Protein AF-A0A356PEY1-F1 (afdb_monomer_lite)

Foldseek 3Di:
DKKKKKAWQAAWWWKDWQQEIEIDGHGDIDIHDDPIDMDIDGPDPTDIDMDMDDDDDDPVPDDDPDDDVVVSPVRGYYDPPPPPPPPDDD

Secondary structure (DSSP, 8-state):
--EEEEEEEES-EEEEETTEEEEE-TT-EEEE-TT--EEEEESSS-EEEEEEESS---GGG-----SSHHHHHHHSEETT----------

pLDDT: mean 84.93, std 18.09, range [38.22, 98.44]

Radius of gyration: 15.29 Å; chains: 1; bounding box: 38×41×31 Å

Sequence (90 aa):
IRDRVWTITDGEGEFVLDNIIYDVKPGDVLRIPVGAKHGVKATTDLEFIEVQSGNDLVEDDIVRIFMSWDDVEKHCTKAGDKHLKRLNHA

Structure (mmCIF, N/CA/C/O backbone):
data_AF-A0A356PEY1-F1
#
_entry.id   AF-A0A356PEY1-F1
#
loop_
_atom_site.group_PDB
_atom_site.id
_atom_site.type_symbol
_atom_site.label_atom_id
_atom_site.label_alt_id
_atom_site.label_comp_id
_atom_site.label_asym_id
_atom_site.label_entity_id
_atom_site.label_seq_id
_atom_site.pdbx_PDB_ins_code
_atom_site.Cartn_x
_atom_site.Cartn_y
_atom_site.Cartn_z
_atom_site.occupancy
_atom_site.B_iso_or_equiv
_atom_site.auth_seq_id
_atom_site.auth_comp_id
_atom_site.auth_asym_id
_atom_site.auth_atom_id
_atom_site.pdbx_PDB_model_num
ATOM 1 N N . ILE A 1 1 ? 11.404 -5.556 -17.913 1.00 57.12 1 ILE A N 1
ATOM 2 C CA . ILE A 1 1 ? 10.036 -5.099 -17.562 1.00 57.12 1 ILE A CA 1
ATOM 3 C C . ILE A 1 1 ? 9.610 -5.950 -16.376 1.00 57.12 1 ILE A C 1
ATOM 5 O O . ILE A 1 1 ? 9.736 -7.161 -16.489 1.00 57.12 1 ILE A O 1
ATOM 9 N N . ARG A 1 2 ? 9.256 -5.341 -15.240 1.00 72.25 2 ARG A N 1
ATOM 10 C CA . ARG A 1 2 ? 8.866 -6.047 -14.012 1.00 72.25 2 ARG A CA 1
ATOM 11 C C . ARG A 1 2 ? 7.465 -5.626 -13.608 1.00 72.25 2 ARG A C 1
ATOM 13 O O . ARG A 1 2 ? 7.259 -4.438 -13.375 1.00 72.25 2 ARG A O 1
ATOM 20 N N . ASP A 1 3 ? 6.536 -6.561 -13.520 1.00 81.44 3 ASP A N 1
ATOM 21 C CA . ASP A 1 3 ? 5.220 -6.322 -12.941 1.00 81.44 3 ASP A CA 1
ATOM 22 C C . ASP A 1 3 ? 5.145 -6.892 -11.524 1.00 81.44 3 ASP A C 1
ATOM 24 O O . ASP A 1 3 ? 5.778 -7.903 -11.202 1.00 81.44 3 ASP A O 1
ATOM 28 N N . ARG A 1 4 ? 4.388 -6.199 -10.673 1.00 90.06 4 ARG A N 1
ATOM 29 C CA . ARG A 1 4 ? 4.124 -6.614 -9.300 1.00 90.06 4 ARG A CA 1
ATOM 30 C C . ARG A 1 4 ? 2.633 -6.687 -9.055 1.00 90.06 4 ARG A C 1
ATOM 32 O O . ARG A 1 4 ? 1.861 -5.861 -9.552 1.00 90.06 4 ARG A O 1
ATOM 39 N N . VAL A 1 5 ? 2.253 -7.665 -8.253 1.00 94.94 5 VAL A N 1
ATOM 40 C CA . VAL A 1 5 ? 0.907 -7.807 -7.721 1.00 94.94 5 VAL A CA 1
ATOM 41 C C . VAL A 1 5 ? 1.018 -7.925 -6.213 1.00 94.94 5 VAL A C 1
ATOM 43 O O . VAL A 1 5 ? 1.726 -8.797 -5.717 1.00 94.94 5 VAL A O 1
ATOM 46 N N . TRP A 1 6 ? 0.329 -7.048 -5.494 1.00 97.25 6 TRP A N 1
ATOM 47 C CA . TRP A 1 6 ? 0.158 -7.159 -4.051 1.00 97.25 6 TRP A CA 1
ATOM 48 C C . TRP A 1 6 ? -1.246 -7.667 -3.757 1.00 97.25 6 TRP A C 1
ATOM 50 O O . TRP A 1 6 ? -2.214 -7.166 -4.324 1.00 97.25 6 TRP A O 1
ATOM 60 N N . THR A 1 7 ? -1.361 -8.668 -2.894 1.00 97.94 7 THR A N 1
ATOM 61 C CA . THR A 1 7 ? -2.653 -9.175 -2.413 1.00 97.94 7 THR A CA 1
ATOM 62 C C . THR A 1 7 ? -2.736 -8.931 -0.921 1.00 97.94 7 THR A C 1
ATOM 64 O O . THR A 1 7 ? -1.916 -9.478 -0.187 1.00 97.94 7 THR A O 1
ATOM 67 N N . ILE A 1 8 ? -3.698 -8.123 -0.480 1.00 98.31 8 ILE A N 1
ATOM 68 C CA . ILE A 1 8 ? -3.900 -7.855 0.947 1.00 98.31 8 ILE A CA 1
ATOM 69 C C . ILE A 1 8 ? -4.543 -9.085 1.587 1.00 98.31 8 ILE A C 1
ATOM 71 O O . ILE A 1 8 ? -5.602 -9.540 1.144 1.00 98.31 8 ILE A O 1
ATOM 75 N N . THR A 1 9 ? -3.892 -9.640 2.606 1.00 98.19 9 THR A N 1
ATOM 76 C CA . THR A 1 9 ? -4.327 -10.870 3.281 1.00 98.19 9 THR A CA 1
ATOM 77 C C . THR A 1 9 ? -4.975 -10.604 4.628 1.00 98.19 9 THR A C 1
ATOM 79 O O . THR A 1 9 ? -5.886 -11.345 4.987 1.00 98.19 9 THR A O 1
ATOM 82 N N . ASP A 1 10 ? -4.556 -9.552 5.331 1.00 98.38 10 ASP A N 1
ATOM 83 C CA . ASP A 1 10 ? -5.155 -9.125 6.595 1.00 98.38 10 ASP A CA 1
ATOM 84 C C . ASP A 1 10 ? -4.946 -7.622 6.829 1.00 98.38 10 ASP A C 1
ATOM 86 O O . ASP A 1 10 ? -4.036 -7.025 6.251 1.00 98.38 10 ASP A O 1
ATOM 90 N N . GLY A 1 11 ? -5.790 -7.018 7.666 1.00 98.00 11 GLY A N 1
ATOM 91 C CA . GLY A 1 11 ? -5.702 -5.601 8.016 1.00 98.00 11 GLY A CA 1
ATOM 92 C C . GLY A 1 11 ? -6.175 -4.609 6.954 1.00 98.00 11 GLY A C 1
ATOM 93 O O . GLY A 1 11 ? -6.633 -4.967 5.870 1.00 98.00 11 GLY A O 1
ATOM 94 N N . GLU A 1 12 ? -6.065 -3.327 7.292 1.00 98.00 12 GLU A N 1
ATOM 95 C CA . GLU A 1 12 ? -6.486 -2.190 6.477 1.00 98.00 12 GLU A CA 1
ATOM 96 C C . GLU A 1 12 ? -5.365 -1.151 6.351 1.00 98.00 12 GLU A C 1
ATOM 98 O O . GLU A 1 12 ? -4.471 -1.034 7.202 1.00 98.00 12 GLU A O 1
ATOM 103 N N . GLY A 1 13 ? -5.410 -0.376 5.270 1.00 97.38 13 GLY A N 1
ATOM 104 C CA . GLY A 1 13 ? -4.447 0.688 5.040 1.00 97.38 13 GLY A CA 1
ATOM 105 C C . GLY A 1 13 ? -4.797 1.598 3.876 1.00 97.38 13 GLY A C 1
ATOM 106 O O . GLY A 1 13 ? -5.840 1.479 3.240 1.00 97.38 13 GLY A O 1
ATOM 107 N N . GLU A 1 14 ? -3.873 2.502 3.587 1.00 97.62 14 GLU A N 1
ATOM 108 C CA . GLU A 1 14 ? -3.915 3.416 2.458 1.00 97.62 14 GLU A CA 1
ATOM 109 C C . GLU A 1 14 ? -2.819 3.020 1.466 1.00 97.62 14 GLU A C 1
ATOM 111 O O . GLU A 1 14 ? -1.640 2.956 1.815 1.00 97.62 14 GLU A O 1
ATOM 116 N N . PHE A 1 15 ? -3.185 2.774 0.217 1.00 97.50 15 PHE A N 1
ATOM 117 C CA . PHE A 1 15 ? -2.270 2.440 -0.865 1.00 97.50 15 PHE A CA 1
ATOM 118 C C . PHE A 1 15 ? -2.243 3.564 -1.892 1.00 97.50 15 PHE A C 1
ATOM 120 O O . PHE A 1 15 ? -3.278 3.941 -2.429 1.00 97.50 15 PHE A O 1
ATOM 127 N N . VAL A 1 16 ? -1.064 4.087 -2.213 1.00 97.19 16 VAL A N 1
ATOM 128 C CA . VAL A 1 16 ? -0.908 5.060 -3.294 1.00 97.19 16 VAL A CA 1
ATOM 129 C C . VAL A 1 16 ? -0.474 4.364 -4.581 1.00 97.19 16 VAL A C 1
ATOM 131 O O . VAL A 1 16 ? 0.430 3.533 -4.559 1.00 97.19 16 VAL A O 1
ATOM 134 N N . LEU A 1 17 ? -1.085 4.738 -5.706 1.00 95.94 17 LEU A N 1
ATOM 135 C CA . LEU A 1 17 ? -0.655 4.387 -7.058 1.00 95.94 17 LEU A CA 1
ATOM 136 C C . LEU A 1 17 ? -0.775 5.610 -7.971 1.00 95.94 17 LEU A C 1
ATOM 138 O O . LEU A 1 17 ? -1.859 6.169 -8.123 1.00 95.94 17 LEU A O 1
ATOM 142 N N . ASP A 1 18 ? 0.346 6.038 -8.554 1.00 94.44 18 ASP A N 1
ATOM 143 C CA . ASP A 1 18 ? 0.449 7.182 -9.472 1.00 94.44 18 ASP A CA 1
ATOM 144 C C . ASP A 1 18 ? -0.288 8.442 -8.979 1.00 94.44 18 ASP A C 1
ATOM 146 O O . ASP A 1 18 ? -1.010 9.124 -9.707 1.00 94.44 18 ASP A O 1
ATOM 150 N N . ASN A 1 19 ? -0.027 8.785 -7.715 1.00 94.38 19 ASN A N 1
ATOM 151 C CA . ASN A 1 19 ? -0.570 9.938 -6.988 1.00 94.38 19 ASN A CA 1
ATOM 152 C C . ASN A 1 19 ? -2.055 9.838 -6.599 1.00 94.38 19 ASN A C 1
ATOM 154 O O . ASN A 1 19 ? -2.638 10.834 -6.170 1.00 94.38 19 ASN A O 1
ATOM 158 N N . ILE A 1 20 ? -2.667 8.660 -6.711 1.00 95.56 20 ILE A N 1
ATOM 159 C CA . ILE A 1 20 ? -4.015 8.401 -6.200 1.00 95.56 20 ILE A CA 1
ATOM 160 C C . 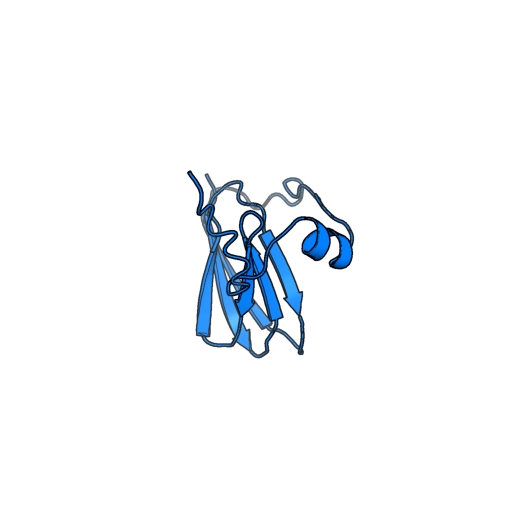ILE A 1 20 ? -3.905 7.474 -4.993 1.00 95.56 20 ILE A C 1
ATOM 162 O O . ILE A 1 20 ? -3.292 6.417 -5.096 1.00 95.56 20 ILE A O 1
ATOM 166 N N . ILE A 1 21 ? -4.476 7.876 -3.861 1.00 96.88 21 ILE A N 1
ATOM 167 C CA . ILE A 1 21 ? -4.529 7.091 -2.624 1.00 96.88 21 ILE A CA 1
ATOM 168 C C . ILE A 1 21 ? -5.849 6.322 -2.590 1.00 96.88 21 ILE A C 1
ATOM 170 O O . ILE A 1 21 ? -6.908 6.917 -2.750 1.00 96.88 21 ILE A O 1
ATOM 174 N N . TYR A 1 22 ? -5.793 5.023 -2.354 1.00 96.44 22 TYR A N 1
ATOM 175 C CA . TYR A 1 22 ? -6.927 4.119 -2.228 1.00 96.44 22 TYR A CA 1
ATOM 176 C C . TYR A 1 22 ? -6.936 3.535 -0.821 1.00 96.44 22 TYR A C 1
ATOM 178 O O . TYR A 1 22 ? -5.876 3.187 -0.304 1.00 96.44 22 TYR A O 1
ATOM 186 N N . ASP A 1 23 ? -8.113 3.375 -0.230 1.00 97.19 23 ASP A N 1
ATOM 187 C CA . ASP A 1 23 ? -8.246 2.522 0.948 1.00 97.19 23 ASP A CA 1
ATOM 188 C C . ASP A 1 23 ? -8.172 1.057 0.498 1.00 97.19 23 ASP A C 1
ATOM 190 O O . ASP A 1 23 ? -8.747 0.694 -0.534 1.00 97.19 23 ASP A O 1
ATOM 194 N N . VAL A 1 24 ? -7.456 0.229 1.256 1.00 97.81 24 VAL A N 1
ATOM 195 C CA . VAL A 1 24 ? -7.268 -1.197 0.969 1.00 97.81 24 VAL A CA 1
ATOM 196 C C . VAL A 1 24 ? -7.617 -2.057 2.174 1.00 97.81 24 VAL A C 1
ATOM 198 O O . VAL A 1 24 ? -7.442 -1.643 3.321 1.00 97.81 24 VAL A O 1
ATOM 201 N N . LYS A 1 25 ? -8.112 -3.263 1.901 1.00 98.12 25 LYS A N 1
ATOM 202 C CA . LYS A 1 25 ? -8.589 -4.234 2.893 1.00 98.12 25 LYS A CA 1
ATOM 203 C C . LYS A 1 25 ? -8.348 -5.676 2.424 1.00 98.12 25 LYS A C 1
ATOM 205 O O . LYS A 1 25 ? -8.003 -5.887 1.256 1.00 98.12 25 LYS A O 1
ATOM 210 N N . PRO A 1 26 ? -8.587 -6.694 3.272 1.00 98.44 26 PRO A N 1
ATOM 211 C CA . PRO A 1 26 ? -8.327 -8.080 2.907 1.00 98.44 26 PRO A CA 1
ATOM 212 C C . PRO A 1 26 ? -9.143 -8.512 1.685 1.00 98.44 26 PRO A C 1
ATOM 214 O O . PRO A 1 26 ? -10.346 -8.251 1.590 1.00 98.44 26 PRO A O 1
ATOM 217 N N . GLY A 1 27 ? -8.476 -9.191 0.753 1.00 97.19 27 GLY A N 1
ATOM 218 C CA . GLY A 1 27 ? -9.043 -9.619 -0.526 1.00 97.19 27 GLY A CA 1
ATOM 219 C C . GLY A 1 27 ? -8.812 -8.649 -1.689 1.00 97.19 27 GLY A C 1
ATOM 220 O O . GLY A 1 27 ? -9.060 -9.032 -2.834 1.00 97.19 27 GLY A O 1
ATOM 221 N N . ASP A 1 28 ? -8.305 -7.439 -1.438 1.00 97.69 28 ASP A N 1
ATOM 222 C CA . ASP A 1 28 ? -7.923 -6.521 -2.510 1.00 97.69 28 ASP A CA 1
ATOM 223 C C . ASP A 1 28 ? -6.654 -6.997 -3.232 1.00 97.69 28 ASP A C 1
ATOM 225 O O . ASP A 1 28 ? -5.685 -7.458 -2.620 1.00 97.69 28 ASP A O 1
ATOM 229 N N . VAL A 1 29 ? -6.656 -6.852 -4.561 1.00 97.44 29 VAL A N 1
ATOM 230 C CA . VAL A 1 29 ? -5.536 -7.211 -5.441 1.00 97.44 29 VAL A CA 1
ATOM 231 C C . VAL A 1 29 ? -5.059 -5.964 -6.177 1.00 97.44 29 VAL A C 1
ATOM 233 O O . VAL A 1 29 ? -5.755 -5.416 -7.034 1.00 97.44 29 VAL A O 1
ATOM 236 N N . LEU A 1 30 ? -3.847 -5.527 -5.858 1.00 96.00 30 LEU A N 1
ATOM 237 C CA . LEU A 1 30 ? -3.235 -4.301 -6.350 1.00 96.00 30 LEU A CA 1
ATOM 238 C C . LEU A 1 30 ? -2.221 -4.652 -7.435 1.00 96.00 30 LEU A C 1
ATOM 240 O O . LEU A 1 30 ? -1.184 -5.259 -7.169 1.00 96.00 30 LEU A O 1
ATOM 244 N N . ARG A 1 31 ? -2.504 -4.262 -8.677 1.00 94.56 31 ARG A N 1
ATOM 245 C CA . ARG A 1 31 ? -1.557 -4.423 -9.784 1.00 94.56 31 ARG A CA 1
ATOM 246 C C . ARG A 1 31 ? -0.706 -3.169 -9.907 1.00 94.56 31 ARG A C 1
ATOM 248 O O . ARG A 1 31 ? -1.241 -2.091 -10.140 1.00 94.56 31 ARG A O 1
ATOM 255 N N . ILE A 1 32 ? 0.608 -3.325 -9.805 1.00 93.25 32 ILE A N 1
ATOM 256 C CA . ILE A 1 32 ? 1.582 -2.234 -9.852 1.00 93.25 32 ILE A CA 1
ATOM 257 C C . ILE A 1 32 ? 2.348 -2.333 -11.179 1.00 93.25 32 ILE A C 1
ATOM 259 O O . ILE A 1 32 ? 3.183 -3.232 -11.346 1.00 93.25 32 ILE A O 1
ATOM 263 N N . PRO A 1 33 ? 2.064 -1.444 -12.150 1.00 89.88 33 PRO A N 1
ATOM 264 C CA . PRO A 1 33 ? 2.788 -1.399 -13.411 1.00 89.88 33 PRO A CA 1
ATOM 265 C C . PRO A 1 33 ? 4.259 -1.023 -13.235 1.00 89.88 33 PRO A C 1
ATOM 267 O O . PRO A 1 33 ? 4.685 -0.438 -12.237 1.00 89.88 33 PRO A O 1
ATOM 270 N N . VAL A 1 34 ? 5.043 -1.311 -14.269 1.00 87.06 34 VAL A N 1
ATOM 271 C CA . VAL A 1 34 ? 6.469 -0.979 -14.302 1.00 87.06 34 VAL A CA 1
ATOM 272 C C . VAL A 1 34 ? 6.638 0.536 -14.248 1.00 87.06 34 VAL A C 1
ATOM 274 O O . VAL A 1 34 ? 6.058 1.251 -15.060 1.00 87.06 34 VAL A O 1
ATOM 277 N N . GLY A 1 35 ? 7.454 1.018 -13.312 1.00 85.94 35 GLY A N 1
ATOM 278 C CA . GLY A 1 35 ? 7.725 2.449 -13.145 1.00 85.94 35 GLY A CA 1
ATOM 279 C C . GLY A 1 35 ? 6.623 3.234 -12.428 1.00 85.94 35 GLY A C 1
ATOM 280 O O . GLY A 1 35 ? 6.793 4.436 -12.233 1.00 85.94 35 GLY A O 1
ATOM 281 N N . ALA A 1 36 ? 5.533 2.583 -12.009 1.00 90.88 36 ALA A N 1
ATOM 282 C CA . ALA A 1 36 ? 4.475 3.241 -11.254 1.00 90.88 36 ALA A CA 1
ATOM 283 C C . ALA A 1 36 ? 4.960 3.642 -9.855 1.00 90.88 36 ALA A C 1
ATOM 285 O O . ALA A 1 36 ? 5.621 2.866 -9.148 1.00 90.88 36 ALA A O 1
ATOM 286 N N . LYS A 1 37 ? 4.600 4.856 -9.438 1.00 92.75 37 LYS A N 1
ATOM 287 C CA . LYS A 1 37 ? 4.879 5.341 -8.083 1.00 92.75 37 LYS A CA 1
ATOM 288 C C . LYS A 1 37 ? 3.872 4.701 -7.148 1.00 92.75 37 LYS A C 1
ATOM 290 O O . LYS A 1 37 ? 2.673 4.851 -7.365 1.00 92.75 37 LYS A O 1
ATOM 295 N N . HIS A 1 38 ? 4.344 4.002 -6.130 1.00 94.69 38 HIS A N 1
ATOM 296 C CA . HIS A 1 38 ? 3.465 3.307 -5.203 1.00 94.69 38 HIS A CA 1
ATOM 297 C C . HIS A 1 38 ? 4.052 3.275 -3.796 1.00 94.69 38 HIS A C 1
ATOM 299 O O . HIS A 1 38 ? 5.251 3.480 -3.602 1.00 94.69 38 HIS A O 1
ATOM 305 N N . GLY A 1 39 ? 3.183 3.041 -2.824 1.00 95.00 39 GLY A N 1
ATOM 306 C CA . GLY A 1 39 ? 3.517 2.947 -1.411 1.00 95.00 39 GLY A CA 1
ATOM 307 C C . GLY A 1 39 ? 2.279 2.566 -0.613 1.00 95.00 39 GLY A C 1
ATOM 308 O O . GLY A 1 39 ? 1.159 2.716 -1.099 1.00 95.00 39 GLY A O 1
ATOM 309 N N . VAL A 1 40 ? 2.474 2.069 0.601 1.00 96.50 40 VAL A N 1
ATOM 310 C CA . VAL A 1 40 ? 1.375 1.689 1.488 1.00 96.50 40 VAL A CA 1
ATOM 311 C C . VAL A 1 40 ? 1.632 2.203 2.895 1.00 96.50 40 VAL A C 1
ATOM 313 O O . VAL A 1 40 ? 2.770 2.189 3.369 1.00 96.50 40 VAL A O 1
ATOM 316 N N . LYS A 1 41 ? 0.572 2.659 3.553 1.00 96.81 41 LYS A N 1
ATOM 317 C CA . LYS A 1 41 ? 0.537 2.979 4.976 1.00 96.81 41 LYS A CA 1
ATOM 318 C C . LYS A 1 41 ? -0.513 2.110 5.637 1.00 96.81 41 LYS A C 1
ATOM 320 O O . LYS A 1 41 ? -1.685 2.154 5.286 1.00 96.81 41 LYS A O 1
ATOM 325 N N . ALA A 1 42 ? -0.074 1.352 6.622 1.00 97.69 42 ALA A N 1
ATOM 326 C CA . ALA A 1 42 ? -0.927 0.582 7.506 1.00 97.69 42 ALA A CA 1
ATOM 327 C C . ALA A 1 42 ? -1.782 1.513 8.391 1.00 97.69 42 ALA A C 1
ATOM 329 O O . ALA A 1 42 ? -1.242 2.422 9.029 1.00 97.69 42 ALA A O 1
ATOM 330 N N . THR A 1 43 ? -3.101 1.301 8.437 1.00 97.19 43 THR A N 1
ATOM 331 C CA . THR A 1 43 ? -3.999 1.918 9.438 1.00 97.19 43 THR A CA 1
ATOM 332 C C . THR A 1 43 ? -4.304 0.952 10.581 1.00 97.19 43 THR A C 1
ATOM 334 O O . THR A 1 43 ? -4.520 1.391 11.711 1.00 97.19 43 THR A O 1
ATOM 337 N N . THR A 1 44 ? -4.262 -0.353 10.309 1.00 97.88 44 THR A N 1
ATOM 338 C CA . THR A 1 44 ? -4.184 -1.438 11.299 1.00 97.88 44 THR A CA 1
ATOM 339 C C . THR A 1 44 ? -2.930 -2.274 11.045 1.00 97.88 44 THR A C 1
ATOM 341 O O . THR A 1 44 ? -2.173 -1.962 10.134 1.00 97.88 44 THR A O 1
ATOM 344 N N . ASP A 1 45 ? -2.701 -3.341 11.813 1.00 98.00 45 ASP A N 1
ATOM 345 C CA . ASP A 1 45 ? -1.685 -4.336 11.440 1.00 98.00 45 ASP A CA 1
ATOM 346 C C . ASP A 1 45 ? -2.044 -4.907 10.059 1.00 98.00 45 ASP A C 1
ATOM 348 O O . ASP A 1 45 ? -3.151 -5.418 9.905 1.00 98.00 45 ASP A O 1
ATOM 352 N N . LEU A 1 46 ? -1.198 -4.675 9.050 1.00 98.19 46 LEU A N 1
ATOM 353 C CA . LEU A 1 46 ? -1.501 -4.889 7.631 1.00 98.19 46 LEU A CA 1
ATOM 354 C C . LEU A 1 46 ? -0.547 -5.934 7.062 1.00 98.19 46 LEU A C 1
ATOM 356 O O . LEU A 1 46 ? 0.668 -5.727 7.033 1.00 98.19 46 LEU A O 1
ATOM 360 N N . GLU A 1 47 ? -1.114 -7.005 6.520 1.00 98.12 47 GLU A N 1
ATOM 361 C CA . GLU A 1 47 ? -0.375 -8.080 5.874 1.00 98.12 47 GLU A CA 1
ATOM 362 C C . GLU A 1 47 ? -0.732 -8.163 4.391 1.00 98.12 47 GLU A C 1
ATOM 364 O O . GLU A 1 47 ? -1.897 -8.073 3.991 1.00 98.12 47 GLU A O 1
ATOM 369 N N . PHE A 1 48 ? 0.279 -8.369 3.551 1.00 97.75 48 PHE A N 1
ATOM 370 C CA . PHE A 1 48 ? 0.074 -8.596 2.130 1.00 97.75 48 PHE A CA 1
ATOM 371 C C . PHE A 1 48 ? 1.158 -9.490 1.537 1.00 97.75 48 PHE A C 1
ATOM 373 O O . PHE A 1 48 ? 2.281 -9.576 2.034 1.00 97.75 48 PHE A O 1
ATOM 380 N N . ILE A 1 49 ? 0.813 -10.138 0.429 1.00 96.88 49 ILE A N 1
ATOM 381 C CA . ILE A 1 49 ? 1.727 -10.959 -0.361 1.00 96.88 49 ILE A CA 1
ATOM 382 C C . ILE A 1 49 ? 2.122 -10.178 -1.608 1.00 96.88 49 ILE A C 1
ATOM 384 O O . ILE A 1 49 ? 1.255 -9.797 -2.396 1.00 96.88 49 ILE A O 1
ATOM 388 N N . GLU A 1 50 ? 3.423 -9.993 -1.823 1.00 94.12 50 GLU A N 1
ATOM 389 C CA . GLU A 1 50 ? 3.968 -9.505 -3.089 1.00 94.12 50 GLU A CA 1
ATOM 390 C C . GLU A 1 50 ? 4.351 -10.676 -3.999 1.00 94.12 50 GLU A C 1
ATOM 392 O O . GLU A 1 50 ? 5.168 -11.526 -3.645 1.00 94.12 50 GLU A O 1
ATOM 397 N N . VAL A 1 51 ? 3.795 -10.685 -5.209 1.00 92.81 51 VAL A N 1
ATOM 398 C CA . VAL A 1 51 ? 4.245 -11.537 -6.310 1.00 92.81 51 VAL A CA 1
ATOM 399 C C . VAL A 1 51 ? 4.869 -10.645 -7.374 1.00 92.81 51 VAL A C 1
ATOM 401 O O . VAL A 1 51 ? 4.203 -9.772 -7.935 1.00 92.81 51 VAL A O 1
ATOM 404 N N . GLN A 1 52 ? 6.146 -10.875 -7.669 1.00 87.50 52 GLN A N 1
ATOM 405 C CA . GLN A 1 52 ? 6.894 -10.150 -8.692 1.00 87.50 52 GLN A CA 1
ATOM 406 C C . GLN A 1 52 ? 7.308 -11.092 -9.824 1.00 87.50 52 GLN A C 1
ATOM 408 O O . GLN A 1 52 ? 7.854 -12.165 -9.572 1.00 87.50 52 GLN A O 1
ATOM 413 N N . SER A 1 53 ? 7.122 -10.653 -11.071 1.00 84.38 53 SER A N 1
ATOM 414 C CA . SER A 1 53 ? 7.591 -11.370 -12.262 1.00 84.38 53 SER A CA 1
ATOM 415 C C . SER A 1 53 ? 8.673 -10.563 -12.989 1.00 84.38 53 SER A C 1
ATOM 417 O O . SER A 1 53 ? 8.497 -9.382 -13.289 1.00 84.38 53 SER A O 1
ATOM 419 N N . GLY A 1 54 ? 9.827 -11.179 -13.265 1.00 78.75 54 GLY A N 1
ATOM 420 C CA . GLY A 1 54 ? 10.956 -10.526 -13.937 1.00 78.75 54 GLY A CA 1
ATOM 421 C C . GLY A 1 54 ? 12.302 -11.188 -13.635 1.00 78.75 54 GLY A C 1
ATOM 422 O O . GLY A 1 54 ? 12.382 -12.065 -12.784 1.00 78.75 54 GLY A O 1
ATOM 423 N N . ASN A 1 55 ? 13.354 -10.784 -14.356 1.00 62.34 55 ASN A N 1
ATOM 424 C CA . ASN A 1 55 ? 14.545 -11.627 -14.498 1.00 62.34 55 ASN A CA 1
ATOM 425 C C . ASN A 1 55 ? 15.623 -11.494 -13.405 1.00 62.34 55 ASN A C 1
ATOM 427 O O . ASN A 1 55 ? 16.488 -12.350 -13.385 1.00 62.34 55 ASN A O 1
ATOM 431 N N . ASP A 1 56 ? 15.565 -10.514 -12.491 1.00 64.44 56 ASP A N 1
ATOM 432 C CA . ASP A 1 56 ? 16.534 -10.381 -11.383 1.00 64.44 56 ASP A CA 1
ATOM 433 C C . ASP A 1 56 ? 15.936 -9.610 -10.188 1.00 64.44 56 ASP A C 1
ATOM 435 O O . ASP A 1 56 ? 15.273 -8.582 -10.388 1.00 64.44 56 ASP A O 1
ATOM 439 N N . LEU A 1 57 ? 16.194 -10.084 -8.959 1.00 60.19 57 LEU A N 1
ATOM 440 C CA . LEU A 1 57 ? 15.913 -9.402 -7.686 1.00 60.19 57 LEU A CA 1
ATOM 441 C C . LEU A 1 57 ? 17.155 -8.594 -7.276 1.00 60.19 57 LEU A C 1
ATOM 443 O O . LEU A 1 57 ? 18.071 -9.137 -6.666 1.00 60.19 57 LEU A O 1
ATOM 447 N N . VAL A 1 58 ? 17.212 -7.314 -7.642 1.00 62.19 58 VAL A N 1
ATOM 448 C CA .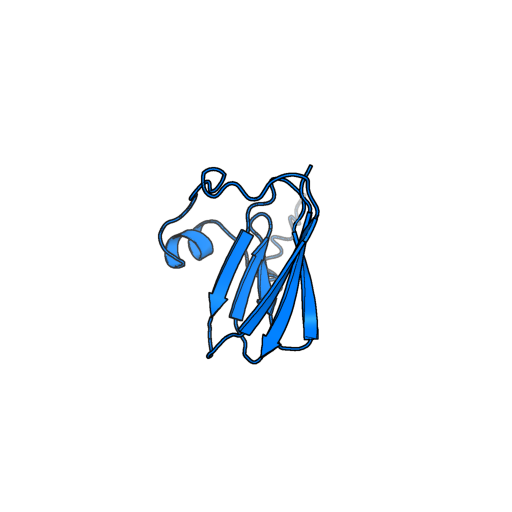 VAL A 1 58 ? 18.308 -6.415 -7.244 1.00 62.19 58 VAL A CA 1
ATOM 449 C C . VAL A 1 58 ? 17.727 -5.325 -6.346 1.00 62.19 58 VAL A C 1
ATOM 451 O O . VAL A 1 58 ? 16.810 -4.617 -6.758 1.00 62.19 58 VAL A O 1
ATOM 454 N N . GLU A 1 59 ? 18.228 -5.212 -5.113 1.00 56.25 59 GLU A N 1
ATOM 455 C CA . GLU A 1 59 ? 17.729 -4.256 -4.106 1.00 56.25 59 GLU A CA 1
ATOM 456 C C . GLU A 1 59 ? 18.026 -2.782 -4.451 1.00 56.25 59 GLU A C 1
ATOM 458 O O . GLU A 1 59 ? 17.349 -1.885 -3.946 1.00 56.25 59 GLU A O 1
ATOM 463 N N . ASP A 1 60 ? 18.975 -2.517 -5.356 1.00 56.97 60 ASP A N 1
ATOM 464 C CA . ASP A 1 60 ? 19.393 -1.160 -5.749 1.00 56.97 60 ASP A CA 1
ATOM 465 C C . ASP A 1 60 ? 18.383 -0.406 -6.643 1.00 56.97 60 ASP A C 1
ATOM 467 O O . ASP A 1 60 ? 18.598 0.758 -6.979 1.00 56.97 60 ASP A O 1
ATOM 471 N N . ASP A 1 61 ? 17.245 -1.012 -6.997 1.00 65.56 61 ASP A N 1
ATOM 472 C CA . ASP A 1 61 ? 16.232 -0.415 -7.887 1.00 65.56 61 ASP A CA 1
ATOM 473 C C . ASP A 1 61 ? 15.129 0.384 -7.151 1.00 65.56 61 ASP A C 1
ATOM 475 O O . ASP A 1 61 ? 14.049 0.636 -7.700 1.00 65.56 61 ASP A O 1
ATOM 479 N N . ILE A 1 62 ? 15.362 0.797 -5.900 1.00 75.44 62 ILE A N 1
ATOM 480 C CA . ILE A 1 62 ? 14.383 1.558 -5.104 1.00 75.44 62 ILE A CA 1
ATOM 481 C C . ILE A 1 62 ? 14.650 3.064 -5.198 1.00 75.44 62 ILE A C 1
ATOM 483 O O . ILE A 1 62 ? 15.548 3.607 -4.553 1.00 75.44 62 ILE A O 1
ATOM 487 N N . VAL A 1 63 ? 13.785 3.777 -5.924 1.00 83.94 63 VAL A N 1
ATOM 488 C CA . VAL A 1 63 ? 13.751 5.248 -5.922 1.00 83.94 63 VAL A CA 1
ATOM 489 C C . VAL A 1 63 ? 12.791 5.734 -4.837 1.00 83.94 63 VAL A C 1
ATOM 491 O O . VAL A 1 63 ? 11.574 5.600 -4.961 1.00 83.94 63 VAL A O 1
ATOM 494 N N . ARG A 1 64 ? 13.334 6.330 -3.770 1.00 88.38 64 ARG A N 1
ATOM 495 C CA . ARG A 1 64 ? 12.534 6.968 -2.712 1.00 88.38 64 ARG A CA 1
ATOM 496 C C . ARG A 1 64 ? 12.133 8.377 -3.144 1.00 88.38 64 ARG A C 1
ATOM 498 O O . ARG A 1 64 ? 12.995 9.218 -3.375 1.00 88.38 64 ARG A O 1
ATOM 505 N N . ILE A 1 65 ? 10.829 8.618 -3.257 1.00 90.44 65 ILE A N 1
ATOM 506 C CA . ILE A 1 65 ? 10.267 9.914 -3.681 1.00 90.44 65 ILE A CA 1
ATOM 507 C C . ILE A 1 65 ? 9.907 10.770 -2.464 1.00 90.44 65 ILE A C 1
ATOM 509 O O . ILE A 1 65 ? 10.223 11.955 -2.426 1.00 90.44 65 ILE A O 1
ATOM 513 N N . PHE A 1 66 ? 9.280 10.153 -1.462 1.00 91.38 66 PHE A N 1
ATOM 514 C CA . PHE A 1 66 ? 8.876 10.789 -0.213 1.00 91.38 66 PHE A CA 1
ATOM 515 C C . PHE A 1 66 ? 9.374 9.963 0.972 1.00 91.38 66 PHE A C 1
ATOM 517 O O . PHE A 1 66 ? 9.474 8.739 0.881 1.00 91.38 66 PHE A O 1
ATOM 524 N N . MET A 1 67 ? 9.694 10.642 2.074 1.00 90.38 67 MET A N 1
ATOM 525 C CA . MET A 1 67 ? 10.189 10.011 3.305 1.00 90.38 67 MET A CA 1
ATOM 526 C C . MET A 1 67 ? 9.110 9.887 4.385 1.00 90.38 67 MET A C 1
ATOM 528 O O . MET A 1 67 ? 9.288 9.134 5.338 1.00 90.38 67 MET A O 1
ATOM 532 N N . SER A 1 68 ? 8.005 10.622 4.246 1.00 94.25 68 SER A N 1
ATOM 533 C CA . SER A 1 68 ? 6.883 10.632 5.182 1.00 94.25 68 SER A CA 1
ATOM 534 C C . SER A 1 68 ? 5.564 10.448 4.439 1.00 94.25 68 SER A C 1
ATOM 536 O O . SER A 1 68 ? 5.446 10.817 3.267 1.00 94.25 68 SER A O 1
ATOM 538 N N . TRP A 1 69 ? 4.562 9.895 5.123 1.00 94.75 69 TRP A N 1
ATOM 539 C CA . TRP A 1 69 ? 3.222 9.803 4.548 1.00 94.75 69 TRP A CA 1
ATOM 540 C C . TRP A 1 69 ? 2.532 11.168 4.450 1.00 94.75 69 TRP A C 1
ATOM 542 O O . TRP A 1 69 ? 1.796 11.406 3.500 1.00 94.75 69 TRP A O 1
ATOM 552 N N . ASP A 1 70 ? 2.846 12.107 5.345 1.00 95.06 70 ASP A N 1
ATOM 553 C CA . ASP A 1 70 ? 2.358 13.490 5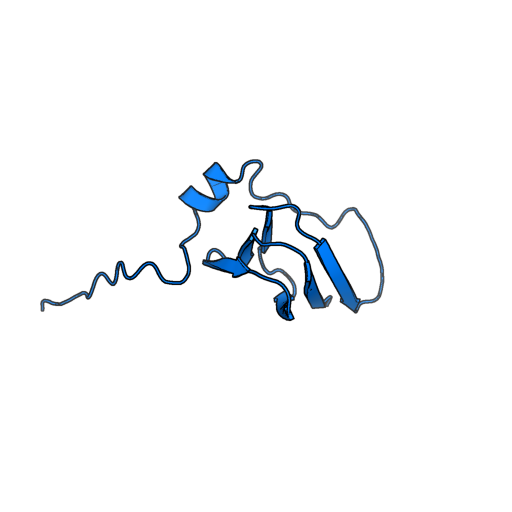.263 1.00 95.06 70 ASP A CA 1
ATOM 554 C C . ASP A 1 70 ? 2.734 14.147 3.926 1.00 95.06 70 ASP A C 1
ATOM 556 O O . ASP A 1 70 ? 1.965 14.927 3.364 1.00 95.06 70 ASP A O 1
ATOM 560 N N . ASP A 1 71 ? 3.919 13.843 3.387 1.00 94.69 71 ASP A N 1
ATOM 561 C CA . ASP A 1 71 ? 4.319 14.330 2.067 1.00 94.69 71 ASP A CA 1
ATOM 562 C C . ASP A 1 71 ? 3.553 13.628 0.944 1.00 94.69 71 ASP A C 1
ATOM 564 O O . ASP A 1 71 ? 3.207 14.275 -0.044 1.00 94.69 71 ASP A O 1
ATOM 568 N N . VAL A 1 72 ? 3.228 12.341 1.099 1.00 94.50 72 VAL A N 1
ATOM 569 C CA . VAL A 1 72 ? 2.364 11.615 0.156 1.00 94.50 72 VAL A CA 1
ATOM 570 C C . VAL A 1 72 ? 0.984 12.270 0.111 1.00 94.50 72 VAL A C 1
ATOM 572 O O . VAL A 1 72 ? 0.529 12.628 -0.971 1.00 94.50 72 VAL A O 1
ATOM 575 N N . GLU A 1 73 ? 0.355 12.514 1.261 1.00 93.44 73 GLU A N 1
ATOM 576 C CA . GLU A 1 73 ? -0.969 13.146 1.358 1.00 93.44 73 GLU A CA 1
ATOM 577 C C . GLU A 1 73 ? -0.999 14.569 0.777 1.00 93.44 73 GLU A C 1
ATOM 579 O O . GLU A 1 73 ? -1.997 14.969 0.183 1.00 93.44 73 GLU A O 1
ATOM 584 N N . LYS A 1 74 ? 0.098 15.334 0.878 1.00 94.69 74 LYS A N 1
ATOM 585 C CA . LYS A 1 74 ? 0.198 16.675 0.266 1.00 94.69 74 LYS A CA 1
ATOM 586 C C . LYS A 1 74 ? 0.291 16.649 -1.260 1.00 94.69 74 LYS A C 1
ATOM 588 O O . LYS A 1 74 ? -0.093 17.626 -1.901 1.00 94.69 74 LYS A O 1
ATOM 593 N N . HIS A 1 75 ? 0.848 15.584 -1.838 1.00 94.38 75 HIS A N 1
ATOM 594 C CA . HIS A 1 75 ? 1.126 15.493 -3.278 1.00 94.38 75 HIS A CA 1
ATOM 595 C C . HIS A 1 75 ? 0.188 14.536 -4.026 1.00 94.38 75 HIS A C 1
ATOM 597 O O . HIS A 1 75 ? 0.191 14.522 -5.258 1.00 94.38 75 HIS A O 1
ATOM 603 N N . CYS A 1 76 ? -0.606 13.747 -3.305 1.00 94.62 76 CYS A N 1
ATOM 604 C CA . CYS A 1 76 ? -1.504 12.735 -3.849 1.00 94.62 76 CYS A CA 1
ATOM 605 C C . CYS A 1 76 ? -2.959 13.039 -3.470 1.00 94.62 76 CYS A C 1
ATOM 607 O O . CYS A 1 76 ? -3.237 13.800 -2.551 1.00 94.62 76 CYS A O 1
ATOM 609 N N . THR A 1 77 ? -3.910 12.461 -4.200 1.00 95.44 77 THR A N 1
ATOM 610 C CA . THR A 1 77 ? -5.351 12.681 -3.9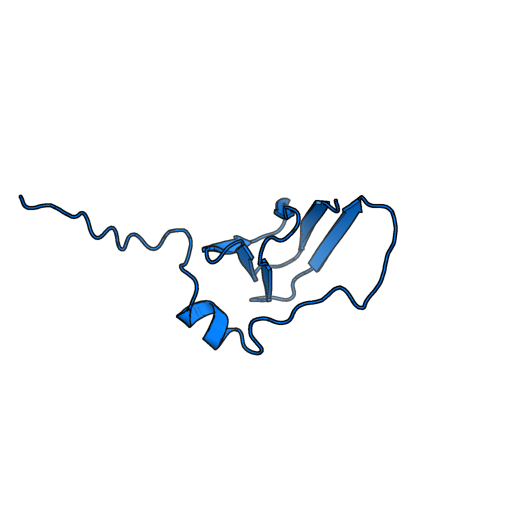96 1.00 95.44 77 THR A CA 1
ATOM 611 C C . THR A 1 77 ? -6.032 11.394 -3.557 1.00 95.44 77 THR A C 1
ATOM 613 O O . THR A 1 77 ? -5.782 10.347 -4.150 1.00 95.44 77 THR A O 1
ATOM 616 N N . LYS A 1 78 ? -6.927 11.451 -2.566 1.00 90.81 78 LYS A N 1
ATOM 617 C CA . LYS A 1 78 ? -7.713 10.282 -2.152 1.00 90.81 78 LYS A CA 1
ATOM 618 C C . LYS A 1 78 ? -8.785 9.923 -3.182 1.00 90.81 78 LYS A C 1
ATOM 620 O O . LYS A 1 78 ? -9.559 10.766 -3.638 1.00 90.81 78 LYS A O 1
ATOM 625 N N . ALA A 1 79 ? -8.847 8.648 -3.540 1.00 84.56 79 ALA A N 1
ATOM 626 C CA . ALA A 1 79 ? -9.874 8.074 -4.386 1.00 84.56 79 ALA A CA 1
ATOM 627 C C . ALA A 1 79 ? -11.220 8.194 -3.665 1.00 84.56 79 ALA A C 1
ATOM 629 O O . ALA A 1 79 ? -11.454 7.563 -2.643 1.00 84.56 79 ALA A O 1
ATOM 630 N N . GLY A 1 80 ? -12.105 9.039 -4.191 1.00 71.62 80 GLY A N 1
ATOM 631 C CA . GLY A 1 80 ? -13.400 9.324 -3.568 1.00 71.62 80 GLY A CA 1
ATOM 632 C C . GLY A 1 80 ? -13.555 10.757 -3.065 1.00 71.62 80 GLY A C 1
ATOM 633 O O . GLY A 1 80 ? -14.697 11.186 -2.880 1.00 71.62 80 GLY A O 1
ATOM 634 N N . ASP A 1 81 ? -12.470 11.537 -2.970 1.00 60.06 81 ASP A N 1
ATOM 635 C CA . ASP A 1 81 ? -12.561 12.984 -2.779 1.00 60.06 81 ASP A CA 1
ATOM 636 C C . ASP A 1 81 ? -13.154 13.621 -4.039 1.00 60.06 81 ASP A C 1
ATOM 638 O O . ASP A 1 81 ? -12.477 14.042 -4.979 1.00 60.06 81 ASP A O 1
ATOM 642 N N . LYS A 1 82 ? -14.484 13.715 -4.061 1.00 46.94 82 LYS A N 1
ATOM 643 C CA . LYS A 1 82 ? -15.220 14.576 -4.982 1.00 46.94 82 LYS A CA 1
ATOM 644 C C . LYS A 1 82 ? -14.995 16.039 -4.597 1.00 46.94 82 LYS A C 1
ATOM 646 O O . LYS A 1 82 ? -15.951 16.759 -4.329 1.00 46.94 82 LYS A O 1
ATOM 651 N N . HIS A 1 83 ? -13.766 16.534 -4.709 1.00 43.72 83 HIS A N 1
ATOM 652 C CA . HIS A 1 83 ? -13.584 17.900 -5.184 1.00 43.72 83 HIS A CA 1
ATOM 653 C C . HIS A 1 83 ? -13.511 17.864 -6.710 1.00 43.72 83 HIS A C 1
ATOM 655 O O . HIS A 1 83 ? -12.523 18.222 -7.346 1.00 43.72 83 HIS A O 1
ATOM 661 N N . LEU A 1 84 ? -14.627 17.438 -7.310 1.00 44.44 84 LEU A N 1
ATOM 662 C CA . LEU A 1 84 ? -15.002 17.915 -8.627 1.00 44.44 84 LEU A CA 1
ATOM 663 C C . LEU A 1 84 ? -15.055 19.445 -8.519 1.00 44.44 84 LEU A C 1
ATOM 665 O O . LEU A 1 84 ? -16.109 20.013 -8.227 1.00 44.44 84 LEU A O 1
ATOM 669 N N . LYS A 1 85 ? -13.949 20.132 -8.828 1.00 42.00 85 LYS A N 1
ATOM 670 C CA . LYS A 1 85 ? -14.071 21.402 -9.540 1.00 42.00 85 LYS A CA 1
ATOM 671 C C . LYS A 1 85 ? -14.713 21.044 -10.871 1.00 42.00 85 LYS A C 1
ATOM 673 O O . LYS A 1 85 ? -14.040 20.824 -11.872 1.00 42.00 85 LYS A O 1
ATOM 678 N N . ARG A 1 86 ? -16.044 20.919 -10.854 1.00 39.66 86 AR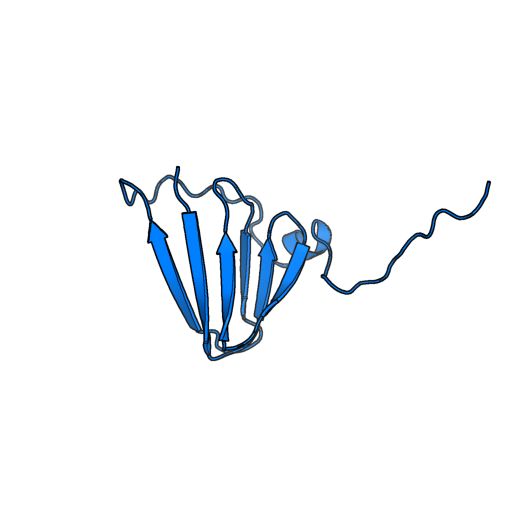G A N 1
ATOM 679 C CA . ARG 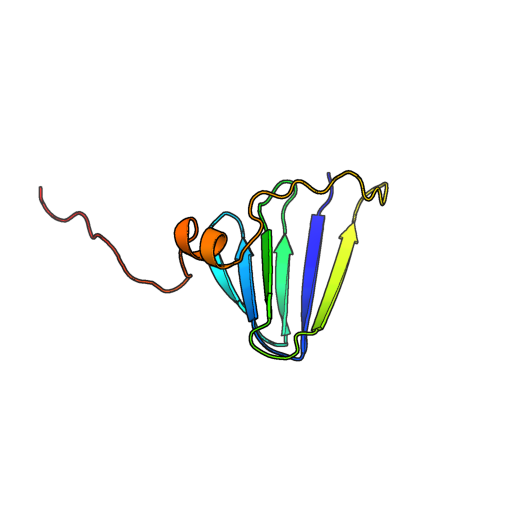A 1 86 ? -16.862 21.109 -12.041 1.00 39.66 86 ARG A CA 1
ATOM 680 C C . ARG A 1 86 ? -16.492 22.514 -12.495 1.00 39.66 86 ARG A C 1
ATOM 682 O O . ARG A 1 86 ? -16.949 23.488 -11.905 1.00 39.66 86 ARG A O 1
ATOM 689 N N . LEU A 1 87 ? -15.589 22.613 -13.463 1.00 44.66 87 LEU A N 1
ATOM 690 C CA . LEU A 1 87 ? -15.486 23.797 -14.295 1.00 44.66 87 LEU A CA 1
ATOM 691 C C . LEU A 1 87 ? -16.830 23.897 -15.022 1.00 44.66 87 LEU A C 1
ATOM 693 O O . LEU A 1 87 ? -17.045 23.268 -16.050 1.00 44.66 87 LEU A O 1
ATOM 697 N N . ASN A 1 88 ? -17.762 24.610 -14.396 1.00 43.56 88 ASN A N 1
ATOM 698 C CA . ASN A 1 88 ? -18.912 25.207 -15.047 1.00 43.56 88 ASN A CA 1
ATOM 699 C C . ASN A 1 88 ? -18.654 26.715 -15.111 1.00 43.56 88 ASN A C 1
ATOM 701 O O . ASN A 1 88 ? -18.177 27.287 -14.130 1.00 43.56 88 ASN A O 1
ATOM 705 N N . HIS A 1 89 ? -19.076 27.306 -16.233 1.00 38.22 89 HIS A N 1
ATOM 706 C CA . HIS A 1 89 ? -18.901 28.688 -16.703 1.00 38.22 89 HIS A CA 1
ATOM 707 C C . HIS A 1 89 ? -17.563 28.916 -17.428 1.00 38.22 89 HIS A C 1
ATOM 709 O O . HIS A 1 89 ? -16.512 28.830 -16.806 1.00 38.22 89 HIS A O 1
ATOM 715 N N . ALA A 1 90 ? -17.521 29.207 -18.731 1.00 38.47 90 ALA A N 1
ATOM 716 C CA . ALA A 1 90 ? -18.556 29.547 -19.713 1.00 38.47 90 ALA A CA 1
ATOM 717 C C . ALA A 1 90 ? -18.045 29.237 -21.132 1.00 38.47 90 ALA A C 1
ATOM 719 O O . ALA A 1 90 ? -16.805 29.161 -21.292 1.00 38.47 90 ALA A O 1
#